Protein AF-A0A2M8P6R7-F1 (afdb_monomer)

Mean predicted aligned error: 5.07 Å

Secondary structure (DSSP, 8-state):
-HHHHHHHHHHHHHHHHHHHHHHHHH----HHHHHHT--GGGGHHHHHHHHHHTT--HHHHHHHHHHHHHHHHHHT--GGGS-HHHHHHH-TT----

Nearest PDB structures (foldseek):
  1auw-assembly1_D  TM=9.070E-01  e=1.521E-05  Anas platyrhynchos
  1tju-assembly1_A  TM=9.068E-01  e=1.616E-05  Anas platyrhynchos
  1tjw-assembly1_B  TM=8.991E-01  e=1.521E-05  Anas platyrhynchos
  1u16-assembly1_A  TM=8.226E-01  e=1.347E-05  Anas platyrhynchos
  1i0a-assembly1_B  TM=8.985E-01  e=8.833E-05  Meleagris gallopavo

Radius of gyration: 23.83 Å; Cα contacts (8 Å, |Δi|>4): 55; chains: 1; bounding box: 43×25×66 Å

Sequence (97 aa):
EDKEALFDAADTLETILPALIGTVESMRLQPEAMRAALDESMLATDLADYLVGRGVPFREAHRLVGAAVRAAQAQGVPLSGLPLQAYQAISAHFQAD

Organism: NCBI:txid2364210

InterPro domains:
  IPR008948 L-Aspartase-like [SSF48557] (2-95)
  IPR009049 Argininosuccinate lyase [PTHR43814] (1-97)
  IPR029419 Argininosuccinate lyase, C-terminal [PF14698] (42-97)

pLDDT: mean 95.01, std 4.54, range [71.19, 98.5]

Structure (mmCIF, N/CA/C/O backbo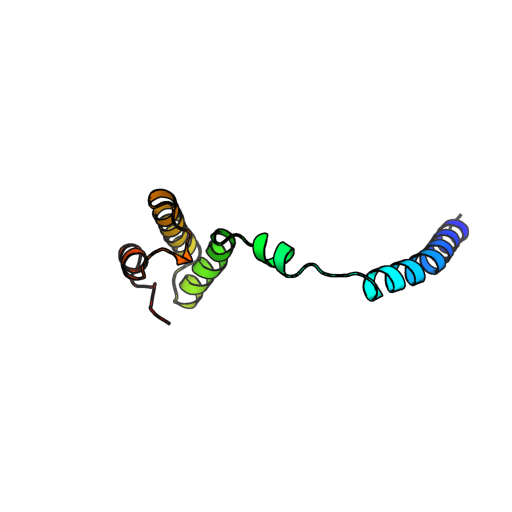ne):
data_AF-A0A2M8P6R7-F1
#
_entry.id   AF-A0A2M8P6R7-F1
#
loop_
_atom_site.group_PDB
_atom_site.id
_atom_site.type_symbol
_atom_site.label_atom_id
_atom_site.label_alt_id
_atom_site.label_comp_id
_atom_site.label_asym_id
_atom_site.label_entity_id
_atom_site.label_seq_id
_atom_site.pdbx_PDB_ins_code
_atom_site.Cartn_x
_atom_site.Cartn_y
_atom_site.Cartn_z
_atom_site.occupancy
_atom_site.B_iso_or_equiv
_atom_site.auth_seq_id
_atom_site.auth_comp_id
_atom_site.auth_asym_id
_atom_site.auth_atom_id
_atom_site.pdbx_PDB_model_num
ATOM 1 N N . GLU A 1 1 ? 8.998 11.312 -45.501 1.00 71.19 1 GLU A N 1
ATOM 2 C CA . GLU A 1 1 ? 8.714 11.776 -44.128 1.00 71.19 1 GLU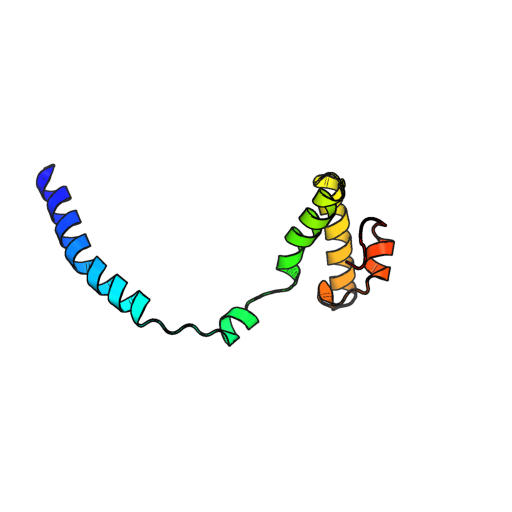 A CA 1
ATOM 3 C C . GLU A 1 1 ? 8.204 10.653 -43.217 1.00 71.19 1 GLU A C 1
ATOM 5 O O . GLU A 1 1 ? 8.697 10.541 -42.109 1.00 71.19 1 GLU A O 1
ATOM 10 N N . ASP A 1 2 ? 7.304 9.765 -43.662 1.00 82.50 2 ASP A N 1
ATOM 11 C CA . ASP A 1 2 ? 6.779 8.626 -42.875 1.00 82.50 2 ASP A CA 1
ATOM 12 C C . ASP A 1 2 ? 7.828 7.579 -42.439 1.00 82.50 2 ASP A C 1
ATOM 14 O O . ASP A 1 2 ? 7.776 7.059 -41.327 1.00 82.50 2 ASP A O 1
ATOM 18 N N . LYS A 1 3 ? 8.781 7.256 -43.318 1.00 93.25 3 LYS A N 1
ATOM 19 C CA . LYS A 1 3 ? 9.740 6.157 -43.101 1.00 93.25 3 LYS A CA 1
ATOM 20 C C . LYS A 1 3 ? 10.860 6.505 -42.133 1.00 93.25 3 LYS A C 1
ATOM 22 O O . LYS A 1 3 ? 11.285 5.646 -41.379 1.00 93.25 3 LYS A O 1
ATOM 27 N N . GLU A 1 4 ? 11.331 7.746 -42.159 1.00 94.62 4 GLU A N 1
ATOM 28 C CA . GLU A 1 4 ? 12.460 8.178 -41.327 1.00 94.62 4 GLU A CA 1
ATOM 29 C C . GLU A 1 4 ? 12.096 8.109 -39.846 1.00 94.62 4 GLU A C 1
ATOM 31 O O . GLU A 1 4 ? 12.821 7.497 -39.072 1.00 94.62 4 GLU A O 1
ATOM 36 N N . ALA A 1 5 ? 10.919 8.622 -39.475 1.00 94.06 5 ALA A N 1
ATOM 37 C CA . ALA A 1 5 ? 10.419 8.524 -38.107 1.00 94.06 5 ALA A CA 1
ATOM 38 C C . ALA A 1 5 ? 10.181 7.067 -37.666 1.00 94.06 5 ALA A C 1
ATOM 40 O O . ALA A 1 5 ? 10.404 6.725 -36.508 1.00 94.06 5 ALA A O 1
ATOM 41 N N . LEU A 1 6 ? 9.733 6.200 -38.583 1.00 96.31 6 LEU A N 1
ATOM 42 C CA . LEU A 1 6 ? 9.536 4.781 -38.289 1.00 96.31 6 LEU A CA 1
ATOM 43 C C . LEU A 1 6 ? 10.866 4.057 -38.043 1.00 96.31 6 LEU A C 1
ATOM 45 O O . LEU A 1 6 ? 10.968 3.288 -37.090 1.00 96.31 6 LEU A O 1
ATOM 49 N N . PHE A 1 7 ? 11.864 4.278 -38.899 1.00 97.50 7 PHE A N 1
ATOM 50 C CA . PHE A 1 7 ? 13.163 3.618 -38.777 1.00 97.50 7 PHE A CA 1
ATOM 51 C C . PHE A 1 7 ? 13.953 4.131 -37.575 1.00 97.50 7 PHE A C 1
ATOM 53 O O . PHE A 1 7 ? 14.489 3.317 -36.837 1.00 97.50 7 PHE A O 1
ATOM 60 N N . ASP A 1 8 ? 13.911 5.432 -37.288 1.00 97.44 8 ASP A N 1
ATOM 61 C CA . ASP A 1 8 ? 14.535 5.997 -36.085 1.00 97.44 8 ASP A CA 1
ATOM 62 C C . ASP A 1 8 ? 13.961 5.385 -34.793 1.00 97.44 8 ASP A C 1
ATOM 64 O O . ASP A 1 8 ? 14.693 5.005 -33.875 1.00 97.44 8 ASP A O 1
ATOM 68 N N . ALA A 1 9 ? 12.637 5.195 -34.743 1.00 97.12 9 ALA A N 1
ATOM 69 C CA . ALA A 1 9 ? 11.992 4.515 -33.626 1.00 97.12 9 ALA A CA 1
ATOM 70 C C . ALA A 1 9 ? 12.398 3.034 -33.526 1.00 97.12 9 ALA A C 1
ATOM 72 O O . ALA A 1 9 ? 12.614 2.538 -32.419 1.00 97.12 9 ALA A O 1
ATOM 73 N N . ALA A 1 10 ? 12.510 2.328 -34.656 1.00 97.75 10 ALA A N 1
ATOM 74 C CA . ALA A 1 10 ? 12.949 0.934 -34.683 1.00 97.75 10 ALA A CA 1
ATOM 75 C C . ALA A 1 10 ? 14.397 0.791 -34.185 1.00 97.75 10 ALA A C 1
ATOM 77 O O . ALA A 1 10 ? 14.636 0.034 -33.245 1.00 97.75 10 ALA A O 1
ATOM 78 N N . ASP A 1 11 ? 15.321 1.588 -34.722 1.00 97.94 11 ASP A N 1
ATOM 79 C CA . ASP A 1 11 ? 16.740 1.595 -34.346 1.00 97.94 11 ASP A CA 1
ATOM 80 C C . ASP A 1 11 ? 16.924 1.937 -32.857 1.00 97.94 11 ASP A C 1
ATOM 82 O O . ASP A 1 11 ? 17.719 1.320 -32.134 1.00 97.94 11 ASP A O 1
ATOM 86 N N . THR A 1 12 ? 16.133 2.894 -32.363 1.00 98.06 12 THR A N 1
ATOM 87 C CA . THR A 1 12 ? 16.102 3.246 -30.940 1.00 98.06 12 THR A CA 1
ATOM 88 C C . THR A 1 12 ? 15.668 2.054 -30.092 1.00 98.06 12 THR A C 1
ATOM 90 O O . THR A 1 12 ? 16.339 1.722 -29.113 1.00 98.06 12 THR A O 1
ATOM 93 N N . LEU A 1 13 ? 14.571 1.382 -30.455 1.00 98.19 13 LEU A N 1
ATOM 94 C CA . LEU A 1 13 ? 14.064 0.226 -29.711 1.00 98.19 13 LEU A CA 1
ATOM 95 C C . LEU A 1 13 ? 15.048 -0.947 -29.723 1.00 98.19 13 LEU A C 1
ATOM 97 O O . LEU A 1 13 ? 15.290 -1.540 -28.669 1.00 98.19 13 LEU A O 1
ATOM 101 N N . GLU A 1 14 ? 15.658 -1.245 -30.869 1.00 97.94 14 GLU A N 1
ATOM 102 C CA . GLU A 1 14 ? 16.686 -2.284 -30.996 1.00 97.94 14 GLU A CA 1
ATOM 103 C C . GLU A 1 14 ? 17.887 -2.022 -30.083 1.00 97.94 14 GLU A C 1
ATOM 105 O O . GLU A 1 14 ? 18.461 -2.957 -29.525 1.00 97.94 14 GLU A O 1
ATOM 110 N N . THR A 1 15 ? 18.222 -0.751 -29.863 1.00 97.56 15 THR A N 1
ATOM 111 C CA . THR A 1 15 ? 19.324 -0.359 -28.982 1.00 97.56 15 THR A CA 1
ATOM 112 C C . THR A 1 15 ? 18.940 -0.422 -27.502 1.00 97.56 15 THR A C 1
ATOM 114 O O . THR A 1 15 ? 19.705 -0.937 -26.682 1.00 97.56 15 THR A O 1
ATOM 117 N N . ILE A 1 16 ? 17.770 0.102 -27.120 1.00 98.19 16 ILE A N 1
ATOM 118 C CA . ILE A 1 16 ? 17.419 0.249 -25.697 1.00 98.19 16 ILE A CA 1
ATOM 119 C C . ILE A 1 16 ? 16.873 -1.036 -25.076 1.00 98.19 16 ILE A C 1
ATOM 121 O O . ILE A 1 16 ? 17.068 -1.255 -23.881 1.00 98.19 16 ILE A O 1
ATOM 125 N N . LEU A 1 17 ? 16.201 -1.898 -25.846 1.00 98.50 17 LEU A N 1
ATOM 126 C CA . LEU A 1 17 ? 15.569 -3.098 -25.293 1.00 98.50 17 LEU A CA 1
ATOM 127 C C . LEU A 1 17 ? 16.589 -4.080 -24.687 1.00 98.50 17 LEU A C 1
ATOM 129 O O . LEU A 1 17 ? 16.368 -4.493 -23.547 1.00 98.50 17 LEU A O 1
ATOM 133 N N . PRO A 1 18 ? 17.729 -4.405 -25.332 1.00 98.06 18 PRO A N 1
ATOM 134 C CA . PRO A 1 18 ? 18.757 -5.246 -24.713 1.00 98.06 18 PRO A CA 1
ATOM 135 C C . PRO A 1 18 ? 19.331 -4.638 -23.426 1.00 98.06 18 PRO A C 1
ATOM 137 O O . PRO A 1 18 ? 19.555 -5.350 -22.446 1.00 98.06 18 PRO A O 1
ATOM 140 N N . ALA A 1 19 ? 19.527 -3.316 -23.396 1.00 97.69 19 ALA A N 1
ATOM 141 C CA . ALA A 1 19 ? 20.022 -2.612 -22.215 1.00 97.69 19 ALA A CA 1
ATOM 142 C C . ALA A 1 19 ? 19.010 -2.641 -21.055 1.00 97.69 19 ALA A C 1
ATOM 144 O O . ALA A 1 19 ? 19.390 -2.853 -19.900 1.00 97.69 19 ALA A O 1
ATOM 145 N N . LEU A 1 20 ? 17.716 -2.477 -21.348 1.00 98.25 20 LEU A N 1
ATOM 146 C CA . LEU A 1 20 ? 16.641 -2.593 -20.361 1.00 98.25 20 LEU A CA 1
ATOM 147 C C . LEU A 1 20 ? 16.516 -4.020 -19.824 1.00 98.25 20 LEU A C 1
ATOM 149 O O . LEU A 1 20 ? 16.385 -4.187 -18.613 1.00 98.25 20 LEU A O 1
ATOM 153 N N . ILE A 1 21 ? 16.622 -5.036 -20.687 1.00 98.38 21 ILE A N 1
ATOM 154 C CA . ILE A 1 21 ? 16.646 -6.446 -20.271 1.00 98.38 21 ILE A CA 1
ATOM 155 C C . ILE A 1 21 ? 17.793 -6.672 -19.284 1.00 98.38 21 ILE A C 1
ATOM 157 O O . ILE A 1 21 ? 17.544 -7.096 -18.158 1.00 98.38 21 ILE A O 1
ATOM 161 N N . GLY A 1 22 ? 19.021 -6.285 -19.647 1.00 98.19 22 GLY A N 1
ATOM 162 C CA . GLY A 1 22 ? 20.178 -6.427 -18.760 1.00 98.19 22 GLY A CA 1
ATOM 163 C C . GLY A 1 22 ? 20.019 -5.662 -17.442 1.00 98.19 22 GLY A C 1
ATOM 164 O O . GLY A 1 22 ? 20.426 -6.148 -16.386 1.00 98.19 22 GLY A O 1
ATOM 165 N N . THR A 1 23 ? 19.375 -4.492 -17.472 1.00 98.19 23 THR A N 1
ATOM 166 C CA . THR A 1 23 ? 19.061 -3.714 -16.264 1.00 98.19 23 THR A CA 1
ATOM 167 C C . THR A 1 23 ? 18.112 -4.479 -15.343 1.00 98.19 23 THR A C 1
ATOM 169 O O . THR A 1 23 ? 18.403 -4.623 -14.159 1.00 98.19 23 THR A O 1
ATOM 172 N N . VAL A 1 24 ? 17.002 -5.001 -15.869 1.00 98.06 24 VAL A N 1
ATOM 173 C CA . VAL A 1 24 ? 15.998 -5.736 -15.081 1.00 98.06 24 VAL A CA 1
ATOM 174 C C . VAL A 1 24 ? 16.542 -7.078 -14.587 1.00 98.06 24 VAL A C 1
ATOM 176 O O . VAL A 1 24 ? 16.286 -7.446 -13.446 1.00 98.06 24 VAL A O 1
ATOM 179 N N . GLU A 1 25 ? 17.322 -7.798 -15.393 1.00 97.94 25 GLU A N 1
ATOM 180 C CA . GLU A 1 25 ? 17.922 -9.079 -14.992 1.00 97.94 25 GLU A CA 1
ATOM 181 C C . GLU A 1 25 ? 18.978 -8.920 -13.892 1.00 97.94 25 GLU A C 1
ATOM 183 O O . GLU A 1 25 ? 19.118 -9.790 -13.032 1.00 97.94 25 GLU A O 1
ATOM 188 N N . SER A 1 26 ? 19.729 -7.815 -13.909 1.00 97.94 26 SER A N 1
ATOM 189 C CA . SER A 1 26 ? 20.832 -7.583 -12.968 1.00 97.94 26 SER A CA 1
ATOM 190 C C . SER A 1 26 ? 20.469 -6.710 -11.766 1.00 97.94 26 SER A C 1
ATOM 192 O O . SER A 1 26 ? 21.279 -6.591 -10.837 1.00 97.94 26 SER A O 1
ATOM 194 N N . MET A 1 27 ? 19.273 -6.106 -11.747 1.00 97.88 27 MET A N 1
ATOM 195 C CA . MET A 1 27 ? 18.852 -5.251 -10.639 1.00 97.88 27 MET A CA 1
ATOM 196 C C . MET A 1 27 ? 18.832 -6.030 -9.322 1.00 97.88 27 MET A C 1
ATOM 198 O O . MET A 1 27 ? 18.431 -7.191 -9.245 1.00 97.88 27 MET A O 1
ATOM 202 N N . ARG A 1 28 ? 19.236 -5.361 -8.242 1.00 97.94 28 ARG A N 1
ATOM 203 C CA . ARG A 1 28 ? 19.178 -5.915 -6.889 1.00 97.94 28 ARG A CA 1
ATOM 204 C C . ARG A 1 28 ? 18.112 -5.184 -6.100 1.00 97.94 28 ARG A C 1
ATOM 206 O O . ARG A 1 28 ? 18.236 -3.989 -5.845 1.00 97.94 28 ARG A O 1
ATOM 213 N N . LEU A 1 29 ? 17.083 -5.920 -5.700 1.00 97.81 29 LEU A N 1
ATOM 214 C CA . LEU A 1 29 ? 16.076 -5.405 -4.783 1.00 97.81 29 LEU A CA 1
ATOM 215 C C . LEU A 1 29 ? 16.681 -5.238 -3.386 1.00 97.81 29 LEU A C 1
ATOM 217 O O . LEU A 1 29 ? 17.601 -5.963 -2.999 1.00 97.81 29 LEU A O 1
ATOM 221 N N . GLN A 1 30 ? 16.135 -4.296 -2.622 1.00 98.19 30 GLN A N 1
ATOM 222 C CA . GLN A 1 30 ? 16.464 -4.083 -1.213 1.00 98.19 30 GLN A CA 1
ATOM 223 C C 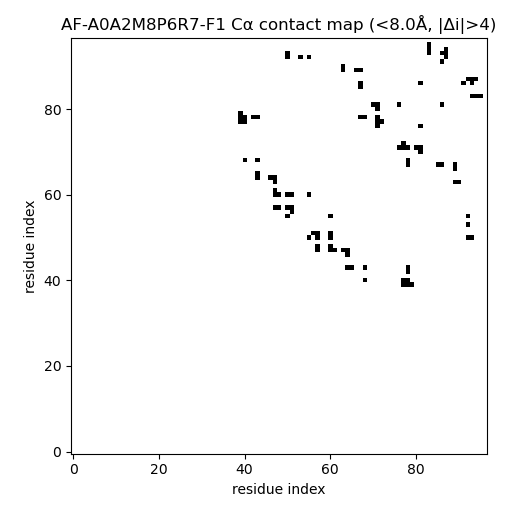. GLN A 1 30 ? 15.221 -4.387 -0.366 1.00 98.19 30 GLN A C 1
ATOM 225 O O . GLN A 1 30 ? 14.503 -3.454 -0.004 1.00 98.19 30 GLN A O 1
ATOM 230 N N . PRO A 1 31 ? 14.933 -5.671 -0.058 1.00 97.62 31 PRO A N 1
ATOM 231 C CA . PRO A 1 31 ? 13.677 -6.063 0.583 1.00 97.62 31 PRO A CA 1
ATOM 232 C C . PRO A 1 31 ? 13.417 -5.340 1.905 1.00 97.62 31 PRO A C 1
ATOM 234 O O . PRO A 1 31 ? 12.294 -4.918 2.158 1.00 97.62 31 PRO A O 1
ATOM 237 N N . GLU A 1 32 ? 14.461 -5.128 2.710 1.00 97.50 32 GLU A N 1
ATOM 238 C CA . GLU A 1 32 ? 14.343 -4.418 3.987 1.00 97.50 32 GLU A CA 1
ATOM 239 C C . GLU A 1 32 ? 13.942 -2.953 3.800 1.00 97.50 32 GLU A C 1
ATOM 241 O O . GLU A 1 32 ? 13.040 -2.471 4.476 1.00 97.50 32 GLU A O 1
ATOM 246 N N . ALA A 1 33 ? 14.551 -2.250 2.838 1.00 97.31 33 ALA A N 1
ATOM 247 C CA . ALA A 1 33 ? 14.191 -0.867 2.531 1.00 97.31 33 ALA A CA 1
ATOM 248 C C . ALA A 1 33 ? 12.774 -0.773 1.943 1.00 97.31 33 ALA A C 1
ATOM 250 O O . ALA A 1 33 ? 12.005 0.107 2.321 1.00 97.31 33 ALA A O 1
ATOM 251 N N . MET A 1 34 ? 12.404 -1.713 1.066 1.00 97.25 34 MET A N 1
ATOM 252 C CA . MET A 1 34 ? 11.053 -1.800 0.503 1.00 97.25 34 MET A CA 1
ATOM 253 C C . MET A 1 34 ? 10.003 -2.031 1.594 1.00 97.25 34 MET A C 1
ATOM 255 O O . MET A 1 34 ? 8.951 -1.402 1.577 1.00 97.25 34 MET A O 1
ATOM 259 N N . ARG A 1 35 ? 10.293 -2.906 2.562 1.00 94.81 35 ARG A N 1
ATOM 260 C CA . ARG A 1 35 ? 9.390 -3.214 3.674 1.00 94.81 35 ARG A CA 1
ATOM 261 C C . ARG A 1 35 ? 9.319 -2.081 4.693 1.00 94.81 35 ARG A C 1
ATOM 263 O O . ARG A 1 35 ? 8.235 -1.800 5.184 1.00 94.81 35 ARG A O 1
ATOM 270 N N . ALA A 1 36 ? 10.436 -1.411 4.971 1.00 94.38 36 ALA A N 1
ATOM 271 C CA . ALA A 1 36 ? 10.480 -0.238 5.844 1.00 94.38 36 ALA A CA 1
ATOM 272 C C . ALA A 1 36 ? 9.760 0.986 5.251 1.00 94.38 36 ALA A C 1
ATOM 274 O O . ALA A 1 36 ? 9.379 1.881 5.997 1.00 94.38 36 ALA A O 1
ATOM 275 N N . ALA A 1 37 ? 9.573 1.033 3.929 1.00 94.75 37 ALA A N 1
ATOM 276 C CA . ALA A 1 37 ? 8.813 2.085 3.259 1.00 94.75 37 ALA A CA 1
ATOM 277 C C . ALA A 1 37 ? 7.286 1.904 3.356 1.00 94.75 37 ALA A C 1
ATOM 279 O O . ALA A 1 37 ? 6.546 2.815 2.981 1.00 94.75 37 ALA A O 1
ATOM 280 N N . LEU A 1 38 ? 6.804 0.746 3.823 1.00 91.81 38 LEU A N 1
ATOM 281 C CA . LEU A 1 38 ? 5.380 0.518 4.049 1.00 91.81 38 LEU A CA 1
ATOM 282 C C . LEU A 1 38 ? 4.921 1.279 5.293 1.00 91.81 38 LEU A C 1
ATOM 284 O O . LEU A 1 38 ? 5.566 1.225 6.338 1.00 91.81 38 LEU A O 1
ATOM 288 N N . ASP A 1 39 ? 3.771 1.938 5.181 1.00 86.69 39 ASP A N 1
ATOM 289 C CA . ASP A 1 39 ? 3.127 2.633 6.289 1.00 86.69 39 ASP A CA 1
ATOM 290 C C . ASP A 1 39 ? 1.781 1.972 6.594 1.00 86.69 39 ASP A C 1
ATOM 292 O O . ASP A 1 39 ? 0.986 1.705 5.694 1.00 86.69 39 ASP A O 1
ATOM 296 N N . GLU A 1 40 ? 1.502 1.704 7.867 1.00 82.50 40 GLU A N 1
ATOM 297 C CA . GLU A 1 40 ? 0.276 1.003 8.260 1.00 82.50 40 GLU A CA 1
ATOM 298 C C . GLU A 1 40 ? -1.006 1.793 7.965 1.00 82.50 40 GLU A C 1
ATOM 300 O O . GLU A 1 40 ? -2.078 1.195 7.880 1.00 82.50 40 GLU A O 1
ATOM 305 N N . SER A 1 41 ? -0.938 3.112 7.751 1.00 81.50 41 SER A N 1
ATOM 306 C CA . SER A 1 41 ? -2.095 3.882 7.279 1.00 81.50 41 SER A CA 1
ATOM 307 C C . SER A 1 41 ? -2.537 3.483 5.870 1.00 81.50 41 SER A C 1
ATOM 309 O O . SER A 1 41 ? -3.704 3.686 5.531 1.00 81.50 41 SER A O 1
ATOM 311 N N . MET A 1 42 ? -1.662 2.846 5.079 1.00 88.38 42 MET A N 1
ATOM 312 C CA . MET A 1 42 ? -2.020 2.279 3.774 1.00 88.38 42 MET A CA 1
ATOM 313 C C . MET A 1 42 ? -3.091 1.180 3.903 1.00 88.38 42 MET A C 1
ATOM 315 O O . MET A 1 42 ? -3.880 1.001 2.979 1.00 88.38 42 MET A O 1
ATOM 319 N N . LEU A 1 43 ? -3.192 0.518 5.065 1.00 89.81 43 LEU A N 1
ATOM 320 C CA . LEU A 1 43 ? -4.200 -0.515 5.353 1.00 89.81 43 LEU A CA 1
ATOM 321 C C . LEU A 1 43 ? -5.605 0.055 5.619 1.00 89.81 43 LEU A C 1
ATOM 323 O O . LEU A 1 43 ? -6.561 -0.703 5.771 1.00 89.81 43 LEU A O 1
ATOM 327 N N . ALA A 1 44 ? -5.774 1.380 5.690 1.00 92.81 44 ALA A N 1
ATOM 328 C CA . ALA A 1 44 ? -7.090 1.986 5.896 1.00 92.81 44 ALA A CA 1
ATOM 329 C C . ALA A 1 44 ? -8.078 1.612 4.774 1.00 92.81 44 ALA A C 1
ATOM 331 O O . ALA A 1 44 ? -9.256 1.373 5.041 1.00 92.81 44 ALA A O 1
ATOM 332 N N . THR A 1 45 ? -7.607 1.528 3.529 1.00 93.19 45 THR A N 1
ATOM 333 C CA . THR A 1 45 ? -8.443 1.114 2.392 1.00 93.19 45 THR A CA 1
ATOM 334 C C . THR A 1 45 ? -8.880 -0.341 2.534 1.00 93.19 45 THR A C 1
ATOM 336 O O . THR A 1 45 ? -10.074 -0.617 2.444 1.00 93.19 45 THR A O 1
ATOM 339 N N . ASP A 1 46 ? -7.953 -1.240 2.876 1.00 94.19 46 ASP A N 1
ATOM 340 C CA . ASP A 1 46 ? -8.257 -2.657 3.112 1.00 94.19 46 ASP A CA 1
ATOM 341 C C . ASP A 1 46 ? -9.293 -2.824 4.230 1.00 94.19 46 ASP A C 1
ATOM 343 O O . ASP A 1 46 ? -10.207 -3.644 4.143 1.00 94.19 46 ASP A O 1
ATOM 347 N N . LEU A 1 47 ? -9.209 -1.989 5.269 1.00 94.56 47 LEU A N 1
ATOM 348 C CA . LEU A 1 47 ? -10.167 -1.984 6.366 1.00 94.56 47 LEU A CA 1
ATOM 349 C C . LEU A 1 47 ? -11.570 -1.525 5.922 1.00 94.56 47 LEU A C 1
ATOM 351 O O . LEU A 1 47 ? -12.581 -2.002 6.444 1.00 94.56 47 LEU A O 1
ATOM 355 N N . ALA A 1 48 ? -11.653 -0.610 4.953 1.00 96.44 48 ALA A N 1
ATOM 356 C CA . ALA A 1 48 ? -12.927 -0.185 4.380 1.00 96.44 48 ALA A CA 1
ATOM 357 C C . ALA A 1 48 ? -13.529 -1.303 3.522 1.00 96.44 48 ALA A C 1
ATOM 359 O O . ALA A 1 48 ? -14.718 -1.597 3.659 1.00 96.44 48 ALA A O 1
ATOM 360 N N . ASP A 1 49 ? -12.707 -1.968 2.711 1.00 97.12 49 ASP A N 1
ATOM 361 C CA . ASP A 1 49 ? -13.122 -3.106 1.889 1.00 97.12 49 ASP A CA 1
ATOM 362 C C . ASP A 1 49 ? -13.570 -4.294 2.748 1.00 97.12 49 ASP A C 1
ATOM 364 O O . ASP A 1 49 ? -14.604 -4.904 2.466 1.00 97.12 49 ASP A O 1
ATOM 368 N N . TYR A 1 50 ? -12.884 -4.556 3.864 1.00 96.50 50 TYR A N 1
ATOM 369 C CA . TYR A 1 50 ? -13.300 -5.529 4.878 1.00 96.50 50 TYR A CA 1
ATOM 370 C C . TYR A 1 50 ? -14.727 -5.248 5.387 1.00 96.50 50 TYR A C 1
ATOM 372 O O . TYR A 1 50 ? -15.565 -6.152 5.449 1.00 96.50 50 TYR A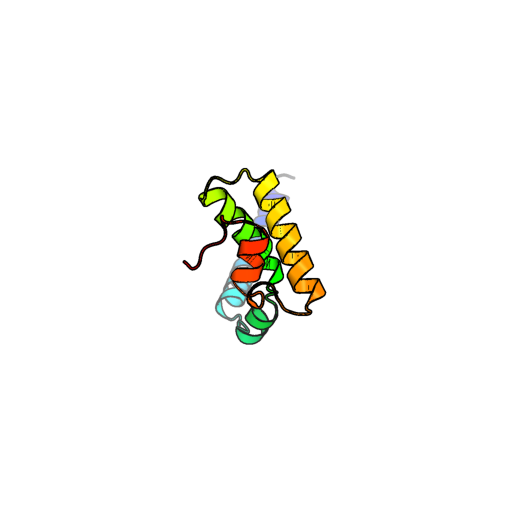 O 1
ATOM 380 N N . LEU A 1 51 ? -15.050 -3.990 5.710 1.00 97.88 51 LEU A N 1
ATOM 381 C CA . LEU A 1 51 ? -16.393 -3.613 6.165 1.00 97.88 51 LEU A CA 1
ATOM 382 C C . LEU A 1 51 ? -17.434 -3.717 5.042 1.00 97.88 51 LEU A C 1
ATOM 384 O O . LEU A 1 51 ? -18.563 -4.149 5.290 1.00 97.88 51 LEU A O 1
ATOM 388 N N . VAL A 1 52 ? -17.065 -3.360 3.809 1.00 98.12 52 VAL A N 1
ATOM 389 C CA . VAL A 1 52 ? -17.934 -3.511 2.632 1.00 98.12 52 VAL A CA 1
ATOM 390 C C . VAL A 1 52 ? -18.267 -4.975 2.375 1.00 98.12 52 VAL A C 1
ATOM 392 O O . VAL A 1 52 ? -19.440 -5.306 2.190 1.00 98.12 52 VAL A O 1
ATOM 395 N N . GLY A 1 53 ? -17.279 -5.868 2.468 1.00 97.31 53 GLY A N 1
ATOM 396 C CA . GLY A 1 53 ? -17.477 -7.318 2.388 1.00 97.31 53 GLY A CA 1
ATOM 397 C C . GLY A 1 53 ? -18.445 -7.862 3.446 1.00 97.31 53 GLY A C 1
ATOM 398 O O . GLY A 1 53 ? -19.038 -8.923 3.265 1.00 97.31 53 GLY A O 1
ATOM 399 N N . ARG A 1 54 ? -18.675 -7.101 4.521 1.00 96.50 54 ARG A N 1
ATOM 400 C CA . ARG A 1 54 ? -19.592 -7.418 5.627 1.00 96.50 54 ARG A CA 1
ATOM 401 C C . ARG A 1 54 ? -20.936 -6.699 5.536 1.00 96.50 54 ARG A C 1
ATOM 403 O O . ARG A 1 54 ? -21.694 -6.680 6.506 1.00 96.50 54 ARG A O 1
ATOM 410 N N . GLY A 1 55 ? -21.239 -6.121 4.377 1.00 96.81 55 GLY A N 1
ATOM 411 C CA . GLY A 1 55 ? -22.517 -5.479 4.087 1.00 96.81 55 GLY A CA 1
ATOM 412 C C . GLY A 1 55 ? -22.610 -4.017 4.524 1.00 96.81 55 GLY A C 1
ATOM 413 O O . GLY A 1 55 ? -23.691 -3.436 4.428 1.00 96.81 55 GLY A O 1
ATOM 414 N N . VAL A 1 56 ? -21.517 -3.396 4.979 1.00 98.19 56 VAL A N 1
ATOM 415 C CA . VAL A 1 56 ? -21.505 -1.959 5.284 1.00 98.19 56 VAL A CA 1
ATOM 416 C C . VAL A 1 56 ? -21.392 -1.169 3.973 1.00 98.19 56 VAL A C 1
ATOM 418 O O . VAL A 1 56 ? -20.442 -1.372 3.222 1.00 98.19 56 VAL A O 1
ATOM 421 N N . PRO A 1 57 ? -22.304 -0.230 3.661 1.00 98.25 57 PRO A N 1
ATOM 422 C CA . PRO A 1 57 ? -22.163 0.604 2.470 1.00 98.25 57 PRO A CA 1
ATOM 423 C C . PRO A 1 57 ? -20.834 1.370 2.474 1.00 98.25 57 PRO A C 1
ATOM 425 O O . PRO A 1 57 ? -20.454 1.927 3.501 1.00 98.25 57 PRO A O 1
ATOM 428 N N . PHE A 1 58 ? -20.158 1.479 1.327 1.00 97.50 58 PHE A N 1
ATOM 429 C CA . PHE A 1 58 ? -18.805 2.056 1.239 1.00 97.50 58 PHE A CA 1
ATOM 430 C C . PHE A 1 58 ? -18.651 3.422 1.928 1.00 97.50 58 PHE A C 1
ATOM 432 O O . PHE A 1 58 ? -17.691 3.652 2.658 1.00 97.50 58 PHE A O 1
ATOM 439 N N . ARG A 1 59 ? -19.621 4.330 1.754 1.00 97.62 59 ARG A N 1
ATOM 440 C CA . ARG A 1 59 ? -19.593 5.650 2.411 1.00 97.62 59 ARG A CA 1
ATOM 441 C C . ARG A 1 59 ? -19.541 5.531 3.937 1.00 97.62 59 ARG A C 1
ATOM 443 O O . ARG A 1 59 ? -18.857 6.316 4.589 1.00 97.62 59 ARG A O 1
ATOM 450 N N . GLU A 1 60 ? -20.269 4.568 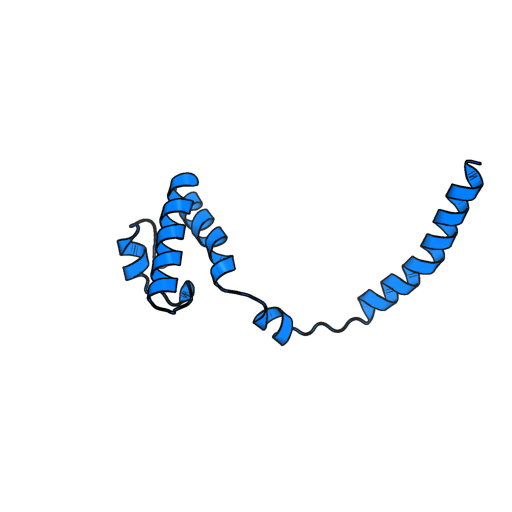4.489 1.00 98.12 60 GLU A N 1
ATOM 451 C CA . GLU A 1 60 ? -20.282 4.293 5.921 1.00 98.12 60 GLU A CA 1
ATOM 452 C C . GLU A 1 60 ? -18.995 3.586 6.355 1.00 98.12 60 GLU A C 1
ATOM 454 O O . GLU A 1 60 ? -18.378 4.011 7.327 1.00 98.12 60 GLU A O 1
ATOM 459 N N . ALA A 1 61 ? -18.517 2.601 5.589 1.00 98.25 61 ALA A N 1
ATOM 460 C CA . ALA A 1 61 ? -17.234 1.945 5.836 1.00 98.25 61 ALA A CA 1
ATOM 461 C C . ALA A 1 61 ? -16.084 2.964 5.912 1.00 98.25 61 ALA A C 1
ATOM 463 O O . ALA A 1 61 ? -15.361 3.013 6.905 1.00 98.25 61 ALA A O 1
ATOM 464 N N . HIS A 1 62 ? -15.990 3.867 4.933 1.00 97.19 62 HIS A N 1
ATOM 465 C CA . HIS A 1 62 ? -15.002 4.946 4.911 1.00 97.19 62 HIS A CA 1
ATOM 466 C C . HIS A 1 62 ? -15.120 5.876 6.134 1.00 97.19 62 HIS A C 1
ATOM 468 O O . HIS A 1 62 ? -14.115 6.316 6.696 1.00 97.19 62 HIS A O 1
ATOM 474 N N . ARG A 1 63 ? -16.344 6.177 6.593 1.00 97.94 63 ARG A N 1
ATOM 475 C CA . ARG A 1 63 ? -16.575 6.987 7.803 1.00 97.94 63 ARG A CA 1
ATOM 476 C C . ARG A 1 63 ? -16.079 6.274 9.066 1.00 97.94 63 ARG A C 1
ATOM 478 O O . ARG A 1 63 ? -15.439 6.918 9.902 1.00 97.94 63 ARG A O 1
ATOM 485 N N . LEU A 1 64 ? -16.375 4.980 9.201 1.00 97.81 64 LEU A N 1
ATOM 486 C CA . LEU A 1 64 ? -15.973 4.141 10.335 1.00 97.81 64 LEU A CA 1
ATOM 487 C C . LEU A 1 64 ? -14.452 3.960 10.384 1.00 97.81 64 LEU A C 1
ATOM 489 O O . LEU A 1 64 ? -13.843 4.204 11.424 1.00 97.81 64 LEU A O 1
ATOM 493 N N . VAL A 1 65 ? -13.822 3.644 9.252 1.00 96.81 65 VAL A N 1
ATOM 494 C CA . VAL A 1 65 ? -12.357 3.581 9.136 1.00 96.81 65 VAL A CA 1
ATOM 495 C C . VAL A 1 65 ? -11.723 4.924 9.473 1.00 96.81 65 VAL A C 1
ATOM 497 O O . VAL A 1 65 ? -10.770 4.974 10.244 1.00 96.81 65 VAL A O 1
ATOM 500 N N . GLY A 1 66 ? -12.278 6.036 8.986 1.00 95.81 66 GLY A N 1
ATOM 501 C CA . GLY A 1 66 ? -11.787 7.364 9.348 1.00 95.81 66 GLY A CA 1
ATOM 502 C C . GLY A 1 66 ? -11.839 7.631 10.859 1.00 95.81 66 GLY A C 1
ATOM 503 O O . GLY A 1 66 ? -10.989 8.348 11.385 1.00 95.81 66 GLY A O 1
ATOM 504 N N . ALA A 1 67 ? -12.808 7.056 11.580 1.00 96.69 67 ALA A N 1
ATOM 505 C CA . ALA A 1 67 ? -12.841 7.118 13.040 1.00 96.69 67 ALA A CA 1
ATOM 506 C C . ALA A 1 67 ? -11.737 6.264 13.681 1.00 96.69 67 ALA A C 1
ATOM 508 O O . ALA A 1 67 ? -11.106 6.733 14.627 1.00 96.69 67 ALA A O 1
ATOM 509 N N . ALA A 1 68 ? -11.455 5.077 13.139 1.00 95.69 68 ALA A N 1
ATOM 510 C CA . ALA A 1 68 ? -10.356 4.231 13.602 1.00 95.69 68 ALA A CA 1
ATOM 511 C C . ALA A 1 68 ? -8.990 4.894 13.377 1.00 95.69 68 ALA A C 1
ATOM 513 O O . ALA A 1 68 ? -8.194 4.978 14.307 1.00 95.69 68 ALA A O 1
ATOM 514 N N . VAL A 1 69 ? -8.753 5.479 12.198 1.00 95.06 69 VAL A N 1
ATOM 515 C CA . VAL A 1 69 ? -7.526 6.240 11.896 1.00 95.06 69 VAL A CA 1
ATOM 516 C C . VAL A 1 69 ? -7.319 7.367 12.908 1.00 95.06 69 VAL A C 1
ATOM 518 O O . VAL A 1 69 ? -6.237 7.494 13.477 1.00 95.06 69 VAL A O 1
ATOM 521 N N . ARG A 1 70 ? -8.365 8.152 13.200 1.00 94.62 70 ARG A N 1
ATOM 522 C CA . ARG A 1 70 ? -8.286 9.214 14.217 1.00 94.62 70 ARG A CA 1
ATOM 523 C C . ARG A 1 70 ? -7.999 8.664 15.615 1.00 94.62 70 ARG A C 1
ATOM 525 O O . ARG A 1 70 ? -7.245 9.284 16.359 1.00 94.62 70 ARG A O 1
ATOM 532 N N . ALA A 1 71 ? -8.585 7.523 15.978 1.00 94.69 71 ALA A N 1
ATOM 533 C CA . ALA A 1 71 ? -8.348 6.888 17.272 1.00 94.69 71 ALA A CA 1
ATOM 534 C C . ALA A 1 71 ? -6.904 6.379 17.417 1.00 94.69 71 ALA A C 1
ATOM 536 O O . ALA A 1 71 ? -6.319 6.541 18.488 1.00 94.69 71 ALA A O 1
ATOM 537 N N . ALA A 1 72 ? -6.327 5.815 16.351 1.00 94.06 72 ALA A N 1
ATOM 538 C CA . ALA A 1 72 ? -4.933 5.371 16.306 1.00 94.06 72 ALA A CA 1
ATOM 539 C C . ALA A 1 72 ? -3.977 6.565 16.447 1.00 94.06 72 ALA A C 1
ATOM 541 O O . ALA A 1 72 ? -3.117 6.582 17.328 1.00 94.06 72 ALA A O 1
ATOM 542 N N . GLN A 1 73 ? -4.219 7.624 15.665 1.00 92.88 73 GLN A N 1
ATOM 543 C CA . GLN A 1 73 ? -3.454 8.873 15.725 1.00 92.88 73 GLN A CA 1
ATOM 544 C C . GLN A 1 73 ? -3.487 9.514 17.116 1.00 92.88 73 GLN A C 1
ATOM 546 O O . GLN A 1 73 ? -2.447 9.929 17.622 1.00 92.88 73 GLN A O 1
ATOM 551 N N . ALA A 1 74 ? -4.656 9.563 17.761 1.00 94.25 74 ALA A N 1
ATOM 552 C CA . ALA A 1 74 ? -4.799 10.126 19.103 1.00 94.25 74 ALA A CA 1
ATOM 553 C C . ALA A 1 74 ? -4.025 9.338 20.177 1.00 94.25 74 ALA A C 1
ATOM 555 O O . ALA A 1 74 ? -3.621 9.915 21.184 1.00 94.25 74 ALA A O 1
ATOM 556 N N . GLN A 1 75 ? -3.815 8.037 19.966 1.00 94.00 75 GLN A N 1
ATOM 557 C CA . GLN A 1 75 ? -3.062 7.161 20.867 1.00 94.00 75 GLN A CA 1
ATOM 558 C C . GLN A 1 75 ? -1.574 7.053 20.500 1.00 94.00 75 GLN A C 1
ATOM 560 O O . GLN A 1 75 ? -0.813 6.438 21.243 1.00 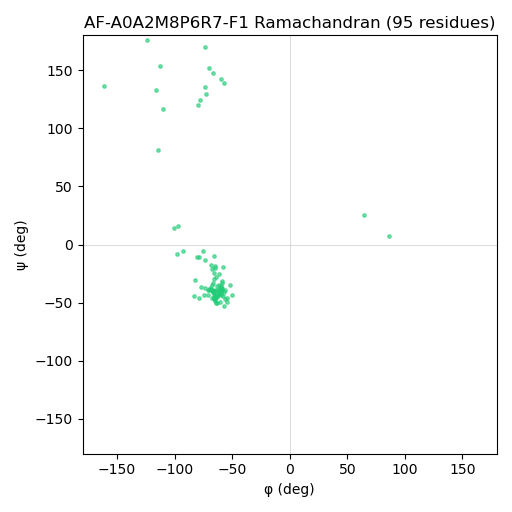94.00 75 GLN A O 1
ATOM 565 N N . GLY A 1 76 ? -1.145 7.646 19.380 1.00 93.12 76 GLY A N 1
ATOM 566 C CA . GLY A 1 76 ? 0.233 7.537 18.894 1.00 93.12 76 GLY A CA 1
ATOM 567 C C . GLY A 1 76 ? 0.624 6.110 18.501 1.00 93.12 76 GLY A C 1
ATOM 568 O O . GLY A 1 76 ? 1.802 5.764 18.560 1.00 93.12 76 GLY A O 1
ATOM 569 N N . VAL A 1 77 ? -0.355 5.282 18.132 1.00 93.25 77 VAL A N 1
ATOM 570 C CA . VAL A 1 77 ? -0.157 3.893 17.699 1.00 93.25 77 VAL A CA 1
ATOM 571 C C . VAL A 1 77 ? -0.519 3.764 16.222 1.00 93.25 77 VAL A C 1
ATOM 573 O O . VAL A 1 77 ? -1.332 4.548 15.721 1.00 93.25 77 VAL A O 1
ATOM 576 N N . PRO A 1 78 ? 0.052 2.793 15.498 1.00 92.19 78 PRO A N 1
ATOM 577 C CA . PRO A 1 78 ? -0.390 2.531 14.141 1.00 92.19 78 PRO A CA 1
ATOM 578 C C . PRO A 1 78 ? -1.762 1.829 14.147 1.00 92.19 78 PRO A C 1
ATOM 580 O O . PRO A 1 78 ? -2.248 1.406 15.199 1.00 92.19 78 PRO A O 1
ATOM 583 N N . LEU A 1 79 ? -2.412 1.703 12.983 1.00 92.00 79 LEU A N 1
ATOM 584 C CA . LEU A 1 79 ? -3.750 1.096 12.888 1.00 92.00 79 LEU A CA 1
ATOM 585 C C . LEU A 1 79 ? -3.783 -0.330 13.459 1.00 92.00 79 LEU A C 1
ATOM 587 O O . LEU A 1 79 ? -4.718 -0.659 14.192 1.00 92.00 79 LEU A O 1
ATOM 591 N N . SER A 1 80 ? -2.764 -1.159 13.205 1.00 90.25 80 SER A N 1
ATOM 592 C CA . SER A 1 80 ? -2.712 -2.516 13.776 1.00 90.25 80 SER A CA 1
ATOM 593 C C . SER A 1 80 ? -2.507 -2.529 15.297 1.00 90.25 80 SER A C 1
ATOM 595 O O . SER A 1 80 ? -2.792 -3.528 15.953 1.00 90.25 80 SER A O 1
ATOM 597 N N . GLY A 1 81 ? -2.0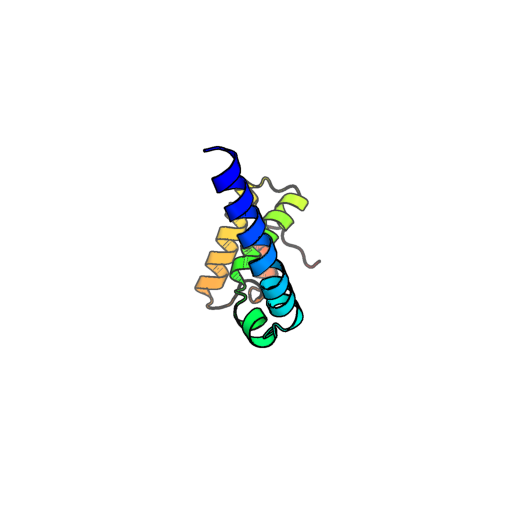52 -1.411 15.871 1.00 92.00 81 GLY A N 1
ATOM 598 C CA . GLY A 1 81 ? -1.847 -1.240 17.307 1.00 92.00 81 GLY A CA 1
ATOM 599 C C . GLY A 1 81 ? -3.124 -0.931 18.090 1.00 92.00 81 GLY A C 1
ATOM 600 O O . GLY A 1 81 ? -3.102 -0.969 19.321 1.00 92.00 81 GLY A O 1
ATOM 601 N N . LEU A 1 82 ? -4.239 -0.626 17.418 1.00 93.56 82 LEU A N 1
ATOM 602 C CA . LEU A 1 82 ? -5.524 -0.452 18.090 1.00 93.56 82 LEU A CA 1
ATOM 603 C C . LEU A 1 82 ? -6.081 -1.811 18.545 1.00 93.56 82 LEU A C 1
ATOM 605 O O . LEU A 1 82 ? -6.212 -2.724 17.729 1.00 93.56 82 LEU A O 1
ATOM 609 N N . PRO A 1 83 ? -6.485 -1.959 19.820 1.00 95.12 83 PRO A N 1
ATOM 610 C CA . PRO A 1 83 ? -7.095 -3.198 20.282 1.00 95.12 83 PRO A CA 1
ATOM 611 C C . PRO A 1 83 ? -8.455 -3.408 19.605 1.00 95.12 83 PRO A C 1
ATOM 613 O O . PRO A 1 83 ? -9.189 -2.448 19.359 1.00 95.12 83 PRO A O 1
ATOM 616 N N . LEU A 1 84 ? -8.844 -4.666 19.365 1.00 95.50 84 LEU A N 1
ATOM 617 C CA . LEU A 1 84 ? -10.131 -5.007 18.740 1.00 95.50 84 LEU A CA 1
ATOM 618 C C . LEU A 1 84 ? -11.323 -4.339 19.445 1.00 95.50 84 LEU A C 1
ATOM 620 O O . LEU A 1 84 ? -12.269 -3.908 18.792 1.00 95.50 84 LEU A O 1
ATOM 624 N N . GLN A 1 85 ? -11.267 -4.186 20.768 1.00 96.50 85 GLN A N 1
ATOM 625 C CA . GLN A 1 85 ? -12.314 -3.508 21.532 1.00 96.50 85 GLN A CA 1
ATOM 626 C C . GLN A 1 85 ? -12.489 -2.039 21.110 1.00 96.50 85 GLN A C 1
ATOM 628 O O . GLN A 1 85 ? -13.613 -1.543 21.094 1.00 96.50 85 GLN A O 1
ATOM 633 N N . ALA A 1 86 ? -11.409 -1.344 20.730 1.00 95.75 86 ALA A N 1
ATOM 634 C CA . ALA A 1 86 ? -11.482 0.025 20.219 1.00 95.75 86 ALA A CA 1
ATOM 635 C C . ALA A 1 86 ? -12.159 0.076 18.842 1.00 95.75 86 ALA A C 1
ATOM 637 O O . ALA A 1 86 ? -12.968 0.967 18.586 1.00 95.75 86 ALA A O 1
ATOM 638 N N . TYR A 1 87 ? -11.897 -0.913 17.985 1.00 96.56 87 TYR A N 1
ATOM 639 C CA . TYR A 1 87 ? -12.612 -1.074 16.719 1.00 96.56 87 TYR A CA 1
ATOM 640 C C . TYR A 1 87 ? -14.097 -1.382 16.940 1.00 96.56 87 TYR A C 1
ATOM 642 O O . TYR A 1 87 ? -14.965 -0.741 16.350 1.00 96.56 87 TYR A O 1
ATOM 650 N N . GLN A 1 88 ? -14.417 -2.298 17.850 1.00 96.88 88 GLN A N 1
ATOM 651 C CA . GLN A 1 88 ? -15.797 -2.677 18.165 1.00 96.88 88 GLN A CA 1
ATOM 652 C C . GLN A 1 88 ? -16.602 -1.542 18.804 1.00 96.88 88 GLN A C 1
ATOM 654 O O . GLN A 1 88 ? -17.806 -1.442 18.570 1.00 96.88 88 GLN A O 1
ATOM 659 N N . ALA A 1 89 ? -15.944 -0.644 19.543 1.00 96.88 89 ALA A N 1
ATOM 660 C CA . ALA A 1 89 ? -16.558 0.585 20.039 1.00 96.88 89 ALA A CA 1
ATOM 661 C C . ALA A 1 89 ? -16.951 1.558 18.907 1.00 96.88 89 ALA A C 1
ATOM 663 O O . ALA A 1 89 ? -17.862 2.364 19.087 1.00 96.88 89 ALA A O 1
ATOM 664 N N . ILE A 1 90 ? -16.295 1.481 17.742 1.00 97.00 90 ILE A N 1
ATOM 665 C CA . ILE A 1 90 ? -16.650 2.248 16.537 1.00 97.00 90 ILE A CA 1
ATOM 666 C C . ILE A 1 90 ? -17.778 1.552 15.767 1.00 97.00 90 ILE A C 1
ATOM 668 O O . ILE A 1 90 ? -18.709 2.214 15.307 1.00 97.00 90 ILE A O 1
ATOM 672 N N . SER A 1 91 ? -17.690 0.230 15.595 1.00 96.88 91 SER A N 1
ATOM 673 C CA . SER A 1 91 ? -18.702 -0.568 14.900 1.00 96.88 91 SER A CA 1
ATOM 674 C C . SER A 1 91 ? -18.598 -2.052 15.240 1.00 96.88 91 SER A C 1
ATOM 676 O O . SER A 1 91 ? -17.521 -2.640 15.171 1.00 96.88 91 SER A O 1
ATOM 678 N N . ALA A 1 92 ? -19.743 -2.697 15.480 1.00 95.81 92 ALA A N 1
ATOM 679 C CA . ALA A 1 92 ? -19.831 -4.145 15.696 1.00 95.81 92 ALA A CA 1
ATOM 680 C C . ALA A 1 92 ? -19.460 -4.988 14.455 1.00 95.81 92 ALA A C 1
ATOM 682 O O . ALA A 1 92 ? -19.319 -6.206 14.554 1.00 95.81 92 ALA A O 1
ATOM 683 N N . HIS A 1 93 ? -19.300 -4.359 13.284 1.00 96.19 93 HIS A N 1
ATOM 684 C CA . HIS A 1 93 ? -18.843 -5.031 12.064 1.00 96.19 93 HIS A CA 1
ATOM 685 C C . HIS A 1 93 ? -17.337 -5.365 12.084 1.00 96.19 93 HIS A C 1
ATOM 687 O O . HIS A 1 93 ? -16.884 -6.168 11.268 1.00 96.19 93 HIS A O 1
ATOM 693 N N . PHE A 1 94 ? -16.561 -4.806 13.019 1.00 96.12 94 PHE A N 1
ATOM 694 C CA . PHE A 1 94 ? -15.184 -5.231 13.278 1.00 96.12 94 PHE A CA 1
ATOM 695 C C . PHE A 1 94 ? -15.150 -6.505 14.139 1.00 96.12 94 PHE A C 1
ATOM 697 O O . PHE A 1 94 ? -15.655 -6.527 15.264 1.00 96.12 94 PHE A O 1
ATOM 704 N N . GLN A 1 95 ? -14.568 -7.577 13.607 1.00 93.62 95 GLN A N 1
ATOM 705 C CA . GLN A 1 95 ? -14.518 -8.910 14.207 1.00 93.62 95 GLN A CA 1
ATOM 706 C C . GLN A 1 95 ? -13.062 -9.392 14.332 1.00 93.62 95 GLN A C 1
ATOM 708 O O . GLN A 1 95 ? -12.136 -8.661 14.001 1.00 93.62 95 GLN A O 1
ATOM 713 N N . ALA A 1 96 ? -12.875 -10.561 14.949 1.00 89.31 96 ALA A N 1
ATOM 714 C CA . ALA A 1 96 ? -11.572 -11.093 15.366 1.00 89.31 96 ALA A CA 1
ATOM 715 C C . ALA A 1 96 ? -10.950 -12.091 14.367 1.00 89.31 96 ALA A C 1
ATOM 717 O O . ALA A 1 96 ? -10.104 -12.890 14.765 1.00 89.31 96 ALA A O 1
ATOM 718 N N . ASP A 1 97 ? -11.457 -12.124 13.140 1.00 77.88 97 ASP A N 1
ATOM 719 C CA . ASP A 1 97 ? -11.104 -13.073 12.080 1.00 77.88 97 ASP A CA 1
ATOM 720 C C . ASP A 1 97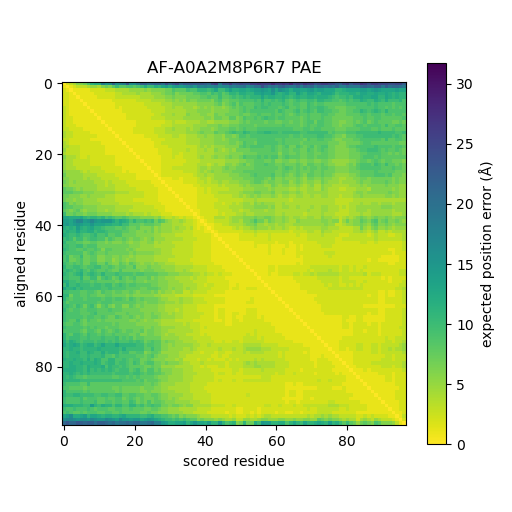 ? -9.779 -12.766 11.372 1.00 77.88 97 ASP A C 1
ATOM 722 O O . ASP A 1 97 ? -9.390 -11.579 11.299 1.00 77.88 97 ASP A O 1
#

Foldseek 3Di:
DVVVVVVVVVVVCVVVVVVVVCCVVPDDDDVVVVVVPDALVVCLVVQLVLLVVVVQPSVRSNVLSVVLCVVCVVVVHGSVPDDQVSSVVSPVSRDDD

Solvent-accessible surface area (backbone atoms only — not comparable to full-atom values): 5740 Å² total; per-residue (Å²): 118,75,60,60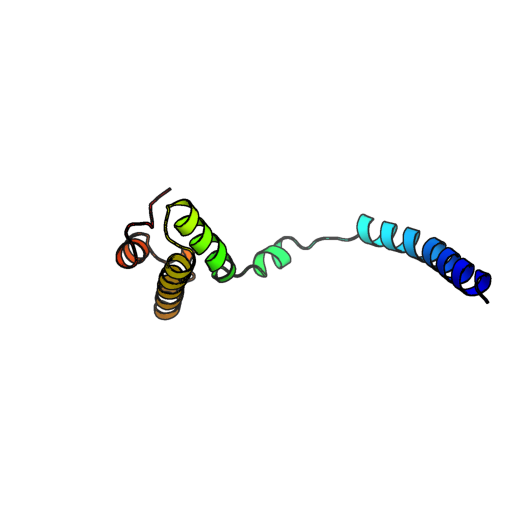,62,52,49,53,52,48,56,49,47,69,58,48,50,61,55,51,48,54,47,65,75,67,58,78,84,55,67,68,63,60,58,68,68,62,56,62,73,70,49,48,60,57,53,20,51,55,32,35,78,71,73,36,56,61,75,55,18,48,52,52,39,53,51,49,53,51,53,16,58,77,68,77,39,53,60,88,65,52,53,69,68,62,47,34,75,74,36,80,83,55,75,95,124